Protein AF-A0A529PXN8-F1 (afdb_monomer)

Mean predicted aligned error: 3.2 Å

Solvent-accessible surface area (backbone atoms only — not comparable to full-atom values): 5720 Å² total; per-residue (Å²): 110,70,48,39,52,50,23,66,43,50,41,59,52,51,52,52,52,51,48,47,37,66,72,51,48,46,57,48,30,30,76,72,68,72,44,57,67,59,50,55,49,52,57,52,51,49,54,53,54,50,52,51,33,44,57,50,19,51,54,31,37,45,39,55,74,70,46,78,73,90,53,62,66,60,52,50,50,53,53,49,53,48,56,53,48,52,52,50,52,55,48,47,38,60,75,59,42,45,52,64,58,64,64,84,117

Structure (mmCIF, N/CA/C/O backbone):
data_AF-A0A529PXN8-F1
#
_entry.id   AF-A0A529PXN8-F1
#
loop_
_atom_site.group_PDB
_atom_site.id
_atom_site.type_symbol
_atom_site.label_atom_id
_atom_site.label_alt_id
_atom_site.label_comp_id
_atom_site.label_asym_id
_atom_site.label_entity_id
_atom_site.label_seq_id
_atom_site.pdbx_PDB_ins_code
_atom_site.Cartn_x
_atom_site.Cartn_y
_atom_site.Cartn_z
_atom_site.occupancy
_atom_site.B_iso_or_equiv
_atom_site.auth_seq_id
_atom_site.auth_comp_id
_atom_site.auth_asym_id
_atom_site.auth_atom_id
_atom_site.pdbx_PDB_model_num
ATOM 1 N N . LEU A 1 1 ? 1.773 -5.551 -23.501 1.00 63.53 1 LEU A N 1
ATOM 2 C CA . LEU A 1 1 ? 0.367 -5.285 -23.108 1.00 63.53 1 LEU A CA 1
ATOM 3 C C . LEU A 1 1 ? 0.142 -5.479 -21.608 1.00 63.53 1 LEU A C 1
ATOM 5 O O . LEU A 1 1 ? -0.322 -4.539 -20.986 1.00 63.53 1 LEU A O 1
ATOM 9 N N . GLN A 1 2 ? 0.533 -6.608 -21.001 1.00 82.75 2 GLN A N 1
ATOM 10 C CA . GLN A 1 2 ? 0.336 -6.839 -19.556 1.00 82.75 2 GLN A CA 1
ATOM 11 C C . GLN A 1 2 ? 1.041 -5.810 -18.647 1.00 82.75 2 GLN A C 1
ATOM 13 O O . GLN A 1 2 ? 0.409 -5.306 -17.730 1.00 82.75 2 GLN A O 1
ATOM 18 N N . CYS A 1 3 ? 2.292 -5.420 -18.931 1.00 83.88 3 CYS A N 1
ATOM 19 C CA . CYS A 1 3 ? 2.986 -4.396 -18.129 1.00 83.88 3 CYS A CA 1
ATOM 20 C C . CYS A 1 3 ? 2.317 -3.017 -18.191 1.00 83.88 3 CYS A C 1
ATOM 22 O O . CYS A 1 3 ? 2.283 -2.329 -17.184 1.00 83.88 3 CYS A O 1
ATOM 24 N N . LEU A 1 4 ? 1.767 -2.629 -19.349 1.00 91.44 4 LEU A N 1
ATOM 25 C CA . LEU A 1 4 ? 1.068 -1.348 -19.504 1.00 91.44 4 LEU A CA 1
ATOM 26 C C . LEU A 1 4 ? -0.237 -1.320 -18.707 1.00 91.44 4 LEU A C 1
ATOM 28 O O . LEU A 1 4 ? -0.522 -0.317 -18.068 1.00 91.44 4 LEU A O 1
ATOM 32 N N . ALA A 1 5 ? -0.998 -2.419 -18.726 1.00 92.19 5 ALA A N 1
ATOM 33 C CA . ALA A 1 5 ? -2.217 -2.534 -17.931 1.00 92.19 5 ALA A CA 1
ATOM 34 C C . ALA A 1 5 ? -1.901 -2.449 -16.430 1.00 92.19 5 ALA A C 1
ATOM 36 O O . ALA A 1 5 ? -2.426 -1.588 -15.739 1.00 92.19 5 ALA A O 1
ATOM 37 N N . VAL A 1 6 ? -0.949 -3.257 -15.945 1.00 92.69 6 VAL A N 1
ATOM 38 C CA . VAL A 1 6 ? -0.547 -3.229 -14.528 1.00 92.69 6 VAL A CA 1
ATOM 39 C C . VAL A 1 6 ? -0.021 -1.851 -14.118 1.00 92.69 6 VAL A C 1
ATOM 41 O O . VAL A 1 6 ? -0.389 -1.362 -13.059 1.00 92.69 6 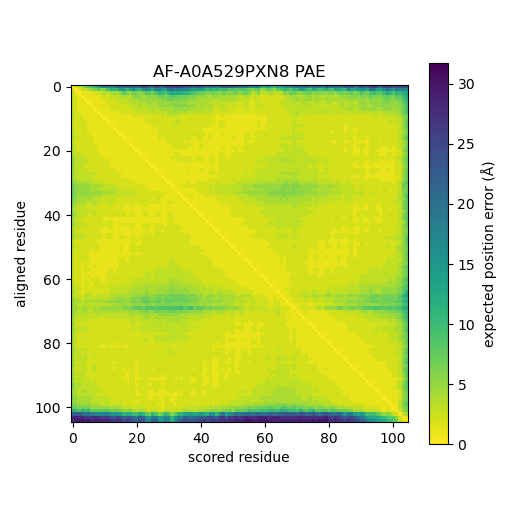VAL A O 1
ATOM 44 N N . ALA A 1 7 ? 0.800 -1.205 -14.951 1.00 93.06 7 ALA A N 1
ATOM 45 C CA . ALA A 1 7 ? 1.317 0.135 -14.675 1.00 93.06 7 ALA A CA 1
ATOM 46 C C . ALA A 1 7 ? 0.214 1.195 -14.574 1.00 93.06 7 ALA A C 1
ATOM 48 O O . ALA A 1 7 ? 0.310 2.106 -13.758 1.00 93.06 7 ALA A O 1
ATOM 49 N N . ALA A 1 8 ? -0.811 1.096 -15.422 1.00 93.75 8 ALA A N 1
ATOM 50 C CA . ALA A 1 8 ? -1.924 2.035 -15.424 1.00 93.75 8 ALA A CA 1
ATOM 51 C C . ALA A 1 8 ? -2.858 1.825 -14.226 1.00 93.75 8 ALA A C 1
ATOM 53 O O . ALA A 1 8 ? -3.407 2.800 -13.723 1.00 93.75 8 ALA A O 1
ATOM 54 N N . ASP A 1 9 ? -3.006 0.583 -13.761 1.00 96.38 9 ASP A N 1
ATOM 55 C CA . ASP A 1 9 ? -4.017 0.223 -12.766 1.00 96.38 9 ASP A CA 1
ATOM 56 C C . ASP A 1 9 ? -3.480 0.181 -11.327 1.00 96.38 9 ASP A C 1
ATOM 58 O O . ASP A 1 9 ? -4.247 0.416 -10.396 1.00 96.38 9 ASP A O 1
ATOM 62 N N . LEU A 1 10 ? -2.184 -0.090 -11.121 1.00 96.69 10 LEU A N 1
ATOM 63 C CA . LEU A 1 10 ? -1.612 -0.353 -9.793 1.00 96.69 10 LEU A CA 1
ATOM 64 C C . LEU A 1 10 ? -1.867 0.782 -8.793 1.00 96.69 10 LEU A C 1
ATOM 66 O O . LEU A 1 10 ? -2.463 0.554 -7.741 1.00 96.69 10 LEU A O 1
ATOM 70 N N . LEU A 1 11 ? -1.411 1.996 -9.109 1.00 97.94 11 LEU A N 1
ATOM 71 C CA . LEU A 1 11 ? -1.557 3.140 -8.209 1.00 97.94 11 LEU A CA 1
ATOM 72 C C . LEU A 1 11 ? -3.021 3.592 -8.059 1.00 97.94 11 LEU A C 1
ATOM 74 O O . LEU A 1 11 ? -3.433 3.838 -6.923 1.00 97.94 11 LEU A O 1
ATOM 78 N N . PRO A 1 12 ? -3.827 3.711 -9.138 1.00 98.19 12 PRO A N 1
ATOM 79 C CA . PRO A 1 12 ? -5.242 4.032 -8.993 1.00 98.19 12 PRO A CA 1
ATOM 80 C C . PRO A 1 12 ? -5.981 3.044 -8.098 1.00 98.19 12 PRO A C 1
ATOM 82 O O . PRO A 1 12 ? -6.614 3.485 -7.147 1.00 98.19 12 PRO A O 1
ATOM 85 N N . LEU A 1 13 ? -5.846 1.736 -8.338 1.00 98.06 13 LEU A N 1
ATOM 86 C CA . LEU A 1 13 ? -6.536 0.716 -7.551 1.00 98.06 13 LEU A CA 1
ATOM 87 C C . LEU A 1 13 ? -6.143 0.776 -6.073 1.00 98.06 13 LEU A C 1
ATOM 89 O O . LEU A 1 13 ? -7.016 0.738 -5.210 1.00 98.06 13 LEU A O 1
ATOM 93 N N . LEU A 1 14 ? -4.846 0.914 -5.780 1.00 98.50 14 LEU A N 1
ATOM 94 C CA . LEU A 1 14 ? -4.358 1.021 -4.406 1.00 98.50 14 LEU A CA 1
ATOM 95 C C . LEU A 1 14 ? -4.994 2.211 -3.670 1.00 98.50 14 LEU A C 1
ATOM 97 O O . LEU A 1 14 ? -5.511 2.053 -2.568 1.00 98.50 14 LEU A O 1
ATOM 101 N N . ARG A 1 15 ? -5.051 3.377 -4.323 1.00 98.56 15 ARG A N 1
ATOM 102 C CA . ARG A 1 15 ? -5.713 4.575 -3.785 1.00 98.56 15 ARG A CA 1
ATOM 103 C C . ARG A 1 15 ? -7.201 4.385 -3.543 1.00 98.56 15 ARG A C 1
ATOM 105 O O . ARG A 1 15 ? -7.751 4.996 -2.632 1.00 98.56 15 ARG A O 1
ATOM 112 N N . GLU A 1 16 ? -7.883 3.603 -4.375 1.00 98.62 16 GLU A N 1
ATOM 113 C CA . GLU A 1 16 ? -9.301 3.316 -4.158 1.00 98.62 16 GLU A CA 1
ATOM 114 C C . GLU A 1 16 ? -9.524 2.448 -2.919 1.00 98.62 16 GLU A C 1
ATOM 116 O O . GLU A 1 16 ? -10.447 2.738 -2.156 1.00 98.62 16 GLU A O 1
ATOM 121 N N . CYS A 1 17 ? -8.665 1.449 -2.691 1.00 98.31 17 CYS A N 1
ATOM 122 C CA . CYS A 1 17 ? -8.681 0.638 -1.472 1.00 98.31 17 CYS A CA 1
ATOM 123 C C . CYS A 1 17 ? -8.413 1.500 -0.231 1.00 98.31 17 CYS A C 1
ATOM 125 O O . CYS A 1 17 ? -9.273 1.571 0.646 1.00 98.31 17 CYS A O 1
ATOM 127 N N . HIS A 1 18 ? -7.311 2.258 -0.225 1.00 98.69 18 HIS A N 1
ATOM 128 C CA . HIS A 1 18 ? -6.961 3.148 0.886 1.00 98.69 18 HIS A CA 1
ATOM 129 C C . HIS A 1 18 ? -8.058 4.173 1.177 1.00 98.69 18 HIS A C 1
ATOM 131 O O . HIS A 1 18 ? -8.429 4.392 2.327 1.00 98.69 18 HIS A O 1
ATOM 137 N N . ARG A 1 19 ? -8.646 4.785 0.139 1.00 98.69 19 ARG A N 1
ATOM 138 C CA . ARG A 1 19 ? -9.765 5.721 0.311 1.00 98.69 19 ARG A CA 1
ATOM 139 C C . ARG A 1 19 ? -10.958 5.040 0.978 1.00 98.69 19 ARG A C 1
ATOM 141 O O . ARG A 1 19 ? -11.552 5.613 1.887 1.00 98.69 19 ARG A O 1
ATOM 148 N N . PHE A 1 20 ? -11.309 3.830 0.547 1.00 98.56 20 PHE A N 1
ATOM 149 C CA . PHE A 1 20 ? -12.392 3.072 1.167 1.00 98.56 20 PHE A CA 1
ATOM 150 C C . PHE A 1 20 ? -12.093 2.751 2.639 1.00 98.56 20 PHE A C 1
ATOM 152 O O . PHE A 1 20 ? -12.964 2.920 3.496 1.00 98.56 20 PHE A O 1
ATOM 159 N N . GLU A 1 21 ? -10.867 2.344 2.956 1.00 98.62 21 GLU A N 1
ATOM 160 C CA . GLU A 1 21 ? -10.442 2.096 4.332 1.00 98.62 21 GLU A CA 1
ATOM 161 C C . GLU A 1 21 ? -10.542 3.367 5.179 1.00 98.62 21 GLU A C 1
ATOM 163 O O . GLU A 1 21 ? -11.173 3.367 6.237 1.00 98.62 21 GLU A O 1
ATOM 168 N N . GLU A 1 22 ? -10.016 4.484 4.687 1.00 98.56 22 GLU A N 1
ATOM 169 C CA . GLU A 1 22 ? -9.992 5.751 5.409 1.00 98.56 22 GLU A CA 1
ATOM 170 C C . GLU A 1 22 ? -11.364 6.402 5.602 1.00 98.56 22 GLU A C 1
ATOM 172 O O . GLU A 1 22 ? -11.574 7.075 6.616 1.00 98.56 22 GLU A O 1
ATOM 177 N N . GLU A 1 23 ? -12.280 6.228 4.650 1.00 98.50 23 GLU A N 1
ATOM 178 C CA . GLU A 1 23 ? -13.624 6.809 4.696 1.00 98.50 23 GLU A CA 1
ATOM 179 C C . GLU A 1 23 ? -14.625 5.914 5.435 1.00 98.50 23 GLU A C 1
ATOM 181 O O . GLU A 1 23 ? -15.565 6.424 6.052 1.00 98.50 23 GLU A O 1
ATOM 186 N N . ILE A 1 24 ? -14.439 4.590 5.396 1.00 98.12 24 ILE A N 1
ATOM 187 C CA . ILE A 1 24 ? -15.444 3.623 5.857 1.00 98.12 24 ILE A CA 1
ATOM 188 C C . ILE A 1 24 ? -14.906 2.723 6.972 1.00 98.12 24 ILE A C 1
ATOM 190 O O . ILE A 1 24 ? -15.504 2.658 8.052 1.00 98.12 24 ILE A O 1
ATOM 194 N N . VAL A 1 25 ? -13.790 2.030 6.738 1.00 98.06 25 VAL A N 1
ATOM 195 C CA . VAL A 1 25 ? -13.302 0.968 7.636 1.00 98.06 25 VAL A CA 1
ATOM 196 C C . VAL A 1 25 ? -12.679 1.548 8.905 1.00 98.06 25 VAL A C 1
ATOM 198 O O . VAL A 1 25 ? -13.120 1.226 10.009 1.00 98.06 25 VAL A O 1
ATOM 201 N N . PHE A 1 26 ? -11.701 2.442 8.780 1.00 98.44 26 PHE A N 1
ATOM 202 C CA . PHE A 1 26 ? -10.990 3.038 9.910 1.00 98.44 26 PHE A CA 1
ATOM 203 C C . PHE A 1 26 ? -11.899 3.874 10.818 1.00 98.44 26 PHE A C 1
ATOM 205 O O . PHE A 1 26 ? -11.796 3.720 12.037 1.00 98.44 26 PHE A O 1
ATOM 212 N N . PRO A 1 27 ? -12.858 4.677 10.308 1.00 98.12 27 PRO A N 1
ATOM 213 C CA . PRO A 1 27 ? -13.832 5.338 11.174 1.00 98.12 27 PRO A CA 1
ATOM 214 C C . PRO A 1 27 ? -14.742 4.357 11.926 1.00 98.12 27 PRO A C 1
ATOM 216 O O . PRO A 1 27 ? -15.170 4.637 13.047 1.00 98.12 27 PRO A O 1
ATOM 219 N N . ALA A 1 28 ? -15.080 3.205 11.338 1.00 97.56 28 ALA A N 1
ATOM 220 C CA . ALA A 1 28 ? -15.839 2.166 12.034 1.00 97.56 28 ALA A CA 1
ATOM 221 C C . ALA A 1 28 ? -14.994 1.445 13.094 1.00 97.56 28 ALA A C 1
ATOM 223 O O . ALA A 1 28 ? -15.510 1.150 14.172 1.00 97.56 28 ALA A O 1
ATOM 224 N N . PHE A 1 29 ? -13.717 1.194 12.808 1.00 98.06 29 PHE A N 1
ATOM 225 C CA . PHE A 1 29 ? -12.763 0.606 13.743 1.00 98.06 29 PHE A CA 1
ATOM 226 C C . PHE A 1 29 ? -12.518 1.527 14.944 1.00 98.06 29 PHE A C 1
ATOM 228 O O . PHE A 1 29 ? -12.792 1.126 16.072 1.00 98.06 29 PHE A O 1
ATOM 235 N N . ALA A 1 30 ? -12.122 2.783 14.708 1.00 97.62 30 ALA A N 1
ATOM 236 C CA . ALA A 1 30 ? -11.840 3.758 15.763 1.00 97.62 30 ALA A CA 1
ATOM 237 C C . ALA A 1 30 ? -13.041 3.973 16.693 1.00 97.62 30 ALA A C 1
ATOM 239 O O . ALA A 1 30 ? -12.884 3.976 17.908 1.00 97.62 30 ALA A O 1
ATOM 240 N N . ARG A 1 31 ? -14.268 4.048 16.155 1.00 96.94 31 ARG A N 1
ATOM 241 C CA . ARG A 1 31 ? -15.479 4.152 16.990 1.00 96.94 31 ARG A CA 1
ATOM 242 C C . ARG A 1 31 ? -15.698 2.953 17.915 1.00 96.94 31 ARG A C 1
ATOM 244 O O . ARG A 1 31 ? -16.345 3.109 18.945 1.00 96.94 31 ARG A O 1
ATOM 251 N N . GLN A 1 32 ? -15.226 1.767 17.537 1.00 96.19 32 GLN A N 1
ATOM 252 C CA . GLN A 1 32 ? -15.417 0.534 18.306 1.00 96.19 32 GLN A CA 1
ATOM 253 C C . GLN A 1 32 ? -14.279 0.262 19.290 1.00 96.19 32 GLN A C 1
ATOM 255 O O . GLN A 1 32 ? -14.502 -0.414 20.293 1.00 96.19 32 GLN A O 1
ATOM 260 N N . THR A 1 33 ? -13.074 0.762 19.017 1.00 97.06 33 THR A N 1
ATOM 261 C CA . THR A 1 33 ? -11.872 0.449 19.803 1.00 97.06 33 THR A CA 1
ATOM 262 C C . THR A 1 33 ? -11.283 1.642 20.551 1.00 97.06 33 THR A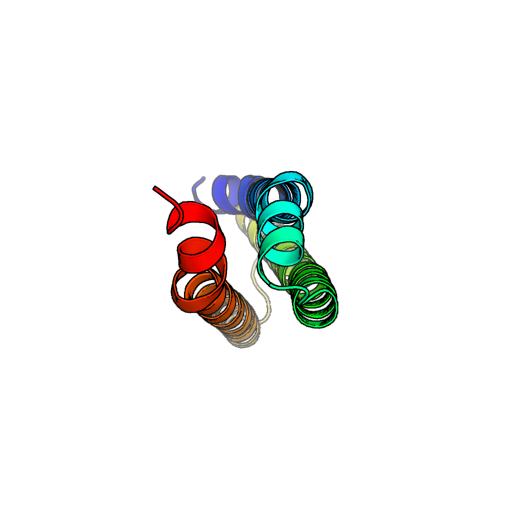 C 1
ATOM 264 O O . THR A 1 33 ? -10.628 1.426 21.566 1.00 97.06 33 THR A O 1
ATOM 267 N N . GLY A 1 34 ? -11.519 2.875 20.091 1.00 97.06 34 GLY A N 1
ATOM 268 C CA . GLY A 1 34 ? -10.817 4.069 20.573 1.00 97.06 34 GLY A CA 1
ATOM 269 C C . GLY A 1 34 ? -9.322 4.058 20.235 1.00 97.06 34 GLY A C 1
ATOM 270 O O . GLY A 1 34 ? -8.513 4.534 21.022 1.00 97.06 34 GLY A O 1
ATOM 271 N N . GLU A 1 35 ? -8.933 3.417 19.125 1.00 97.56 35 GLU A N 1
ATOM 272 C CA . GLU A 1 35 ? -7.537 3.331 18.676 1.00 97.56 35 GLU A CA 1
ATOM 273 C C . GLU A 1 35 ? -7.229 4.332 17.546 1.00 97.56 35 GLU A C 1
ATOM 275 O O . GLU A 1 35 ? -6.855 3.953 16.431 1.00 97.56 35 GLU A O 1
ATOM 280 N N . GLU A 1 36 ? -7.384 5.630 17.812 1.00 97.94 36 GLU A N 1
ATOM 281 C CA . GLU A 1 36 ? -7.098 6.687 16.831 1.00 97.94 36 GLU A CA 1
ATOM 282 C C . GLU A 1 36 ? -5.619 6.722 16.414 1.00 97.94 36 GLU A C 1
ATOM 284 O O . GLU A 1 36 ? -5.319 6.965 15.244 1.00 97.94 36 GLU A O 1
ATOM 289 N N . ASP A 1 37 ? -4.699 6.414 17.333 1.00 98.19 37 ASP A N 1
ATOM 290 C CA . ASP A 1 37 ? -3.259 6.356 17.048 1.00 98.19 37 ASP A CA 1
ATOM 291 C C . ASP A 1 37 ? -2.915 5.219 16.071 1.00 98.19 37 ASP A C 1
ATOM 293 O O . ASP A 1 37 ? -2.081 5.391 15.177 1.00 98.19 37 ASP A O 1
ATOM 297 N N . THR A 1 38 ? -3.589 4.066 16.187 1.00 98.00 38 THR A N 1
ATOM 298 C CA . THR A 1 38 ? -3.444 2.960 15.226 1.00 98.00 38 THR A CA 1
ATOM 299 C C . THR A 1 38 ? -3.907 3.404 13.842 1.00 98.00 38 THR A C 1
ATOM 301 O O . THR A 1 38 ? -3.195 3.180 12.866 1.00 98.00 38 THR A O 1
ATOM 304 N N . VAL A 1 39 ? -5.058 4.078 13.750 1.00 98.56 39 VAL A N 1
ATOM 305 C CA . VAL A 1 39 ? -5.567 4.612 12.477 1.00 98.56 39 VAL A CA 1
ATOM 306 C C . VAL A 1 39 ? -4.607 5.639 11.879 1.00 98.56 39 VAL A C 1
ATOM 308 O O . VAL A 1 39 ? -4.322 5.580 10.686 1.00 98.56 39 VAL A O 1
ATOM 311 N N . ALA A 1 40 ? -4.075 6.560 12.685 1.00 98.31 40 ALA A N 1
ATOM 312 C CA . ALA A 1 40 ? -3.109 7.548 12.214 1.00 98.31 40 ALA A CA 1
ATOM 313 C C . ALA A 1 40 ? -1.846 6.884 11.642 1.00 98.31 40 ALA A C 1
ATOM 315 O O . ALA A 1 40 ? -1.360 7.301 10.592 1.00 98.31 40 ALA A O 1
ATOM 316 N N . ARG A 1 41 ? -1.351 5.819 12.287 1.00 98.12 41 ARG A N 1
ATOM 317 C CA . ARG A 1 41 ? -0.224 5.028 11.777 1.00 98.12 41 ARG A CA 1
ATOM 318 C C . ARG A 1 41 ? -0.551 4.332 10.454 1.00 98.12 41 ARG A C 1
ATOM 320 O O . ARG A 1 41 ? 0.246 4.442 9.533 1.00 98.12 41 ARG A O 1
ATOM 327 N N . LEU A 1 42 ? -1.709 3.677 10.330 1.00 98.38 42 LEU A N 1
ATOM 328 C CA . LEU A 1 42 ? -2.113 3.004 9.084 1.00 98.38 42 LEU A CA 1
ATOM 329 C C . LEU A 1 42 ? -2.213 3.988 7.907 1.00 98.38 42 LEU A C 1
ATOM 331 O O . LEU A 1 42 ? -1.730 3.699 6.820 1.00 98.38 42 LEU A O 1
ATOM 335 N N . LYS A 1 43 ? -2.730 5.199 8.142 1.00 98.38 43 LYS A N 1
ATOM 336 C CA . LYS A 1 43 ? -2.756 6.260 7.121 1.00 98.38 43 LYS A CA 1
ATOM 337 C C . LYS A 1 43 ? -1.363 6.739 6.707 1.00 98.38 43 LYS A C 1
ATOM 339 O O . LYS A 1 43 ? -1.170 7.135 5.564 1.00 98.38 43 LYS A O 1
ATOM 344 N N . LEU A 1 44 ? -0.388 6.730 7.617 1.00 98.06 44 LEU A N 1
ATOM 345 C CA . LEU A 1 44 ? 1.005 7.009 7.253 1.00 98.06 44 LEU A CA 1
ATOM 346 C C . LEU A 1 44 ? 1.591 5.874 6.405 1.00 98.06 44 LEU A C 1
ATOM 348 O O . LEU A 1 44 ? 2.265 6.158 5.420 1.00 98.06 44 LEU A O 1
ATOM 352 N N . GLU A 1 45 ? 1.288 4.617 6.739 1.00 98.00 45 GLU A N 1
ATOM 353 C CA . GLU A 1 45 ? 1.685 3.453 5.933 1.00 98.00 45 GLU A CA 1
ATOM 354 C C . GLU A 1 45 ? 1.102 3.540 4.504 1.00 98.00 45 GLU A C 1
ATOM 356 O O . GLU A 1 45 ? 1.825 3.298 3.539 1.00 98.00 45 GLU A O 1
ATOM 361 N N . HIS A 1 46 ? -0.141 4.018 4.335 1.00 98.62 46 HIS A N 1
ATOM 362 C CA . HIS A 1 46 ? -0.736 4.257 3.009 1.00 98.62 46 HIS A CA 1
ATOM 363 C C . HIS A 1 46 ? 0.087 5.218 2.143 1.00 98.62 46 HIS A C 1
ATOM 365 O O . HIS A 1 46 ? 0.241 4.989 0.943 1.00 98.62 46 HIS A O 1
ATOM 371 N N . LEU A 1 47 ? 0.633 6.291 2.731 1.00 98.06 47 LEU A N 1
ATOM 372 C CA . LEU A 1 47 ? 1.464 7.252 1.997 1.00 98.06 47 LEU A CA 1
ATOM 373 C C . LEU A 1 47 ? 2.742 6.594 1.462 1.00 98.06 47 LEU A C 1
ATOM 375 O O . LEU A 1 47 ? 3.161 6.882 0.339 1.00 98.06 47 LEU A O 1
ATOM 379 N N . GLU A 1 48 ? 3.355 5.713 2.255 1.00 97.31 48 GLU A N 1
ATOM 380 C CA . GLU A 1 48 ? 4.553 4.971 1.856 1.00 97.31 48 GLU A CA 1
ATOM 381 C C . GLU A 1 48 ? 4.237 3.965 0.740 1.00 97.31 48 GLU A C 1
ATOM 383 O O . GLU A 1 48 ? 4.931 3.938 -0.283 1.00 97.31 48 GLU A O 1
ATOM 388 N N . ASP A 1 49 ? 3.153 3.200 0.887 1.00 98.25 49 ASP A N 1
ATOM 389 C CA . ASP A 1 49 ? 2.709 2.222 -0.108 1.00 98.25 49 ASP A CA 1
ATOM 390 C C . ASP A 1 49 ? 2.325 2.896 -1.438 1.00 98.25 49 ASP A C 1
ATOM 392 O O . ASP A 1 49 ?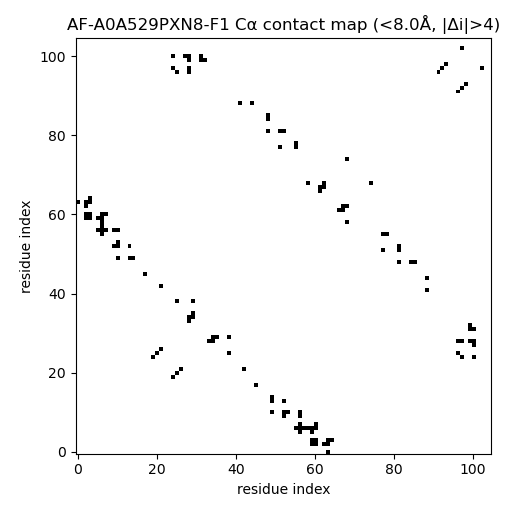 2.695 2.411 -2.513 1.00 98.25 49 ASP A O 1
ATOM 396 N N . GLU A 1 50 ? 1.652 4.052 -1.398 1.00 98.44 50 GLU A N 1
ATOM 397 C CA . GLU A 1 50 ? 1.322 4.833 -2.595 1.00 98.44 50 GLU A CA 1
ATOM 398 C C . GLU A 1 50 ? 2.553 5.418 -3.287 1.00 98.44 50 GLU A C 1
ATOM 400 O O . GLU A 1 50 ? 2.611 5.426 -4.520 1.00 98.44 50 GLU A O 1
ATOM 405 N N . SER A 1 51 ? 3.546 5.889 -2.526 1.00 98.19 51 SER A N 1
ATOM 406 C CA . SER A 1 51 ? 4.805 6.377 -3.098 1.00 98.19 51 SER A CA 1
ATOM 407 C C . SER A 1 51 ? 5.539 5.249 -3.821 1.00 98.19 51 SER A C 1
ATOM 409 O O . SER A 1 51 ? 5.947 5.413 -4.970 1.00 98.19 51 SER A O 1
ATOM 411 N N . ALA A 1 52 ? 5.649 4.076 -3.191 1.00 98.00 52 ALA A N 1
ATOM 412 C CA . ALA A 1 52 ? 6.271 2.909 -3.808 1.00 98.00 52 ALA A CA 1
ATOM 413 C C . ALA A 1 52 ? 5.498 2.433 -5.052 1.00 98.00 52 ALA A C 1
ATOM 415 O O . ALA A 1 52 ? 6.102 2.099 -6.076 1.00 98.00 52 ALA A O 1
ATOM 416 N N . ALA A 1 53 ? 4.162 2.435 -5.000 1.00 98.31 53 ALA A N 1
ATOM 417 C CA . ALA A 1 53 ? 3.320 2.100 -6.144 1.00 98.31 53 ALA A CA 1
ATOM 418 C C . ALA A 1 53 ? 3.493 3.088 -7.305 1.00 98.31 53 ALA A C 1
ATOM 420 O O . ALA A 1 53 ? 3.474 2.661 -8.461 1.00 98.31 53 ALA A O 1
ATOM 421 N N . ALA A 1 54 ? 3.671 4.383 -7.027 1.00 98.31 54 ALA A N 1
ATOM 422 C CA . ALA A 1 54 ? 3.917 5.396 -8.050 1.00 98.31 54 ALA A CA 1
ATOM 423 C C . ALA A 1 54 ? 5.234 5.139 -8.794 1.00 98.31 54 ALA A C 1
ATOM 425 O O . ALA A 1 54 ? 5.220 5.048 -10.024 1.00 98.31 54 ALA A O 1
ATOM 426 N N . ASP A 1 55 ? 6.327 4.914 -8.062 1.00 97.94 55 ASP A N 1
ATOM 427 C CA . ASP A 1 55 ? 7.643 4.629 -8.649 1.00 97.94 55 ASP A CA 1
ATOM 428 C C . ASP A 1 55 ? 7.618 3.343 -9.497 1.00 97.94 55 ASP A C 1
ATOM 430 O O . ASP A 1 55 ? 8.142 3.288 -10.614 1.00 97.94 55 ASP A O 1
ATOM 434 N N . LEU A 1 56 ? 6.958 2.293 -8.995 1.00 97.62 56 LEU A N 1
ATOM 435 C CA . LEU A 1 56 ? 6.790 1.034 -9.725 1.00 97.62 56 LEU A CA 1
ATOM 436 C C . LEU A 1 56 ? 5.922 1.203 -10.975 1.00 97.62 56 LEU A C 1
ATOM 438 O O . LEU A 1 56 ? 6.245 0.641 -12.025 1.00 97.62 56 LEU A O 1
ATOM 442 N N . SER A 1 57 ? 4.839 1.975 -10.878 1.00 97.31 57 SER A N 1
ATOM 443 C CA . SER A 1 57 ? 3.949 2.261 -12.006 1.00 97.31 57 SER A CA 1
ATOM 444 C C . SER A 1 57 ? 4.691 3.018 -13.103 1.00 97.31 57 SER A C 1
ATOM 446 O O . SER A 1 57 ? 4.595 2.642 -14.270 1.00 97.31 57 SER A O 1
ATOM 448 N N . GLU A 1 58 ? 5.494 4.025 -12.750 1.00 96.69 58 GLU A N 1
ATOM 449 C CA . GLU A 1 58 ? 6.316 4.767 -13.709 1.00 96.69 58 GLU A CA 1
ATOM 450 C C . GLU A 1 58 ? 7.322 3.851 -14.419 1.00 96.69 58 GLU A C 1
ATOM 452 O O . GLU A 1 58 ? 7.390 3.834 -15.654 1.00 96.69 58 GLU A O 1
ATOM 457 N N . ALA A 1 59 ? 8.058 3.034 -13.662 1.00 96.06 59 ALA A N 1
ATOM 458 C CA . ALA A 1 59 ? 9.033 2.102 -14.220 1.00 96.06 59 ALA A CA 1
ATOM 459 C C . ALA A 1 59 ? 8.380 1.072 -15.162 1.00 96.06 59 ALA A C 1
ATOM 461 O O . ALA A 1 59 ? 8.875 0.825 -16.268 1.00 96.06 59 ALA A O 1
ATOM 462 N N . LEU A 1 60 ? 7.237 0.500 -14.766 1.00 95.88 60 LEU A N 1
ATOM 463 C CA . LEU A 1 60 ? 6.481 -0.448 -15.589 1.00 95.88 60 LEU A CA 1
ATOM 464 C C . LEU A 1 60 ? 5.886 0.213 -16.837 1.00 95.88 60 LEU A C 1
ATOM 466 O O . LEU A 1 60 ? 5.864 -0.410 -17.903 1.00 95.88 60 LEU A O 1
ATOM 470 N N . LEU A 1 61 ? 5.438 1.468 -16.736 1.00 95.88 61 LEU A N 1
ATOM 471 C CA . LEU A 1 61 ? 4.906 2.231 -17.863 1.00 95.88 61 LEU A CA 1
ATOM 472 C C . LEU A 1 61 ? 6.006 2.534 -18.882 1.00 95.88 61 LEU A C 1
ATOM 474 O O . LEU A 1 61 ? 5.810 2.334 -20.083 1.00 95.88 61 LEU A O 1
ATOM 478 N N . ALA A 1 62 ? 7.174 2.978 -18.416 1.00 95.06 62 ALA A N 1
ATOM 479 C CA . ALA A 1 62 ? 8.349 3.207 -19.249 1.00 95.06 62 ALA A CA 1
ATOM 480 C C . ALA A 1 62 ? 8.777 1.919 -19.967 1.00 95.06 62 ALA A C 1
ATOM 482 O O . ALA A 1 62 ? 8.975 1.926 -21.188 1.00 95.06 62 ALA A O 1
ATOM 483 N N . TYR A 1 63 ? 8.850 0.805 -19.231 1.00 95.25 63 TYR A N 1
ATOM 484 C CA . TYR A 1 63 ? 9.167 -0.505 -19.793 1.00 95.25 63 TYR A CA 1
ATOM 485 C C . TYR A 1 63 ? 8.133 -0.958 -20.829 1.00 95.25 63 TYR A C 1
ATOM 487 O O . TYR A 1 63 ? 8.478 -1.402 -21.924 1.00 95.25 63 TYR A O 1
ATOM 495 N N . GLY A 1 64 ? 6.846 -0.771 -20.529 1.00 93.75 64 GLY A N 1
ATOM 496 C CA . GLY A 1 64 ? 5.745 -1.081 -21.435 1.00 93.75 64 GLY A CA 1
ATOM 497 C C . GLY A 1 64 ? 5.776 -0.291 -22.750 1.00 93.75 64 GLY A C 1
ATOM 498 O O . GLY A 1 64 ? 5.316 -0.807 -23.768 1.00 93.75 64 GLY A O 1
ATOM 499 N N . HIS A 1 65 ? 6.359 0.912 -22.749 1.00 94.69 65 HIS A N 1
ATOM 500 C CA . HIS A 1 65 ? 6.605 1.733 -23.942 1.00 94.69 65 HIS A CA 1
ATOM 501 C C . HIS A 1 65 ? 7.940 1.428 -24.648 1.00 94.69 65 HIS A C 1
ATOM 503 O O . HIS A 1 65 ? 8.318 2.133 -25.583 1.00 94.69 65 HIS A O 1
ATOM 509 N N . GLY A 1 66 ? 8.657 0.381 -24.233 1.00 94.25 66 GLY A N 1
ATOM 510 C CA . GLY A 1 66 ? 9.874 -0.095 -24.892 1.00 94.25 66 GLY A CA 1
ATOM 511 C C . GLY A 1 66 ? 11.183 0.442 -24.314 1.00 94.25 66 GLY A C 1
ATOM 512 O O . GLY A 1 66 ? 12.246 0.119 -24.850 1.00 94.25 66 GLY A O 1
ATOM 513 N N . ARG A 1 67 ? 11.152 1.222 -23.221 1.00 95.62 67 ARG A N 1
ATOM 514 C CA . ARG A 1 67 ? 12.382 1.535 -22.475 1.00 95.62 67 ARG A CA 1
ATOM 515 C C . ARG A 1 67 ? 12.880 0.284 -21.748 1.00 95.62 67 ARG A C 1
ATOM 517 O O . ARG A 1 67 ? 12.103 -0.597 -21.403 1.00 95.62 67 ARG A O 1
ATOM 524 N N . GLN A 1 68 ? 14.185 0.186 -21.526 1.00 95.19 68 GLN A N 1
ATOM 525 C CA . GLN A 1 68 ? 14.751 -0.896 -20.718 1.00 95.19 68 GLN A CA 1
ATOM 526 C C . GLN A 1 68 ? 14.736 -0.511 -19.237 1.00 95.19 68 GLN A C 1
ATOM 528 O O . GLN A 1 68 ? 14.846 0.665 -18.899 1.00 95.19 68 GLN A O 1
ATOM 533 N N . ILE A 1 69 ? 14.631 -1.508 -18.360 1.00 95.06 69 ILE A N 1
ATOM 534 C CA . ILE A 1 69 ? 14.899 -1.326 -16.931 1.00 95.06 69 ILE A CA 1
ATOM 535 C C . ILE A 1 69 ? 16.419 -1.359 -16.763 1.00 95.06 69 ILE A C 1
ATOM 537 O O . ILE A 1 69 ? 17.035 -2.403 -16.966 1.00 95.06 69 ILE A O 1
ATOM 541 N N . GLU A 1 70 ? 17.019 -0.217 -16.427 1.00 93.31 70 GLU A N 1
ATOM 542 C CA . GLU A 1 70 ? 18.482 -0.055 -16.389 1.00 93.31 70 GLU A CA 1
ATOM 543 C C . GLU A 1 70 ? 19.151 -0.929 -15.322 1.00 93.31 70 GLU A C 1
ATOM 545 O O . GLU A 1 70 ? 20.223 -1.483 -15.555 1.00 93.31 70 GLU A O 1
ATOM 550 N N . ASN A 1 71 ? 18.496 -1.094 -14.170 1.00 96.50 71 ASN A N 1
ATOM 551 C CA . ASN A 1 71 ? 18.954 -1.958 -13.088 1.00 96.50 71 ASN A CA 1
ATOM 552 C C . ASN A 1 71 ? 17.842 -2.939 -12.667 1.00 96.50 71 ASN A C 1
ATOM 554 O O . ASN A 1 71 ? 17.039 -2.627 -11.781 1.00 96.50 71 ASN A O 1
ATOM 558 N N . PRO A 1 72 ? 17.782 -4.133 -13.288 1.00 95.94 72 PRO A N 1
ATOM 559 C CA . PRO A 1 72 ? 16.780 -5.145 -12.961 1.00 95.94 72 PRO A CA 1
ATOM 560 C C . PRO A 1 72 ? 16.840 -5.637 -11.510 1.00 95.94 72 PRO A C 1
ATOM 562 O O . PRO A 1 72 ? 15.808 -6.005 -10.951 1.00 95.94 72 PRO A O 1
ATOM 565 N N . GLU A 1 73 ? 18.021 -5.636 -10.886 1.00 97.94 73 GLU A N 1
ATOM 566 C CA . GLU A 1 73 ? 18.178 -6.049 -9.490 1.00 97.94 73 GLU A CA 1
ATOM 567 C C . GLU A 1 73 ? 17.523 -5.038 -8.544 1.00 97.94 73 GLU A C 1
ATOM 569 O O . GLU A 1 73 ? 16.698 -5.420 -7.713 1.00 97.94 73 GLU A O 1
ATOM 574 N N . ALA A 1 74 ? 17.817 -3.745 -8.716 1.00 97.38 74 ALA A N 1
ATOM 575 C CA . ALA A 1 74 ? 17.188 -2.680 -7.936 1.00 97.38 74 ALA A CA 1
ATOM 576 C C . ALA A 1 74 ? 15.663 -2.678 -8.114 1.00 97.38 74 ALA A C 1
ATOM 578 O O . ALA A 1 74 ? 14.926 -2.617 -7.131 1.00 97.38 74 ALA A O 1
ATOM 579 N N . PHE A 1 75 ? 15.182 -2.843 -9.349 1.00 97.44 75 PHE A N 1
ATOM 580 C CA . PHE A 1 7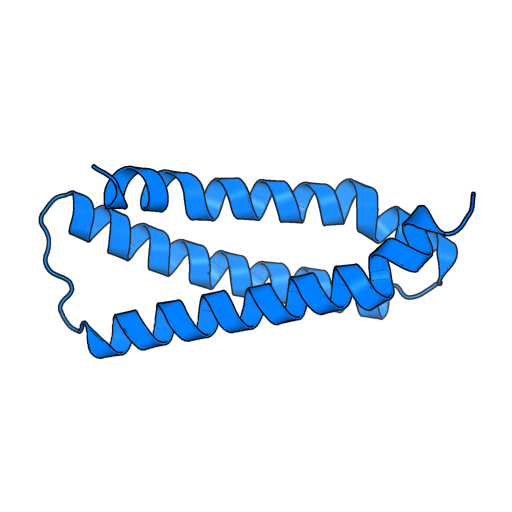5 ? 13.749 -2.957 -9.619 1.00 97.44 75 PHE A CA 1
ATOM 581 C C . PHE A 1 75 ? 13.118 -4.172 -8.914 1.00 97.44 75 PHE A C 1
ATOM 583 O O . PHE A 1 75 ? 12.037 -4.074 -8.332 1.00 97.44 75 PHE A O 1
ATOM 590 N N . GLY A 1 76 ? 13.820 -5.310 -8.889 1.00 97.69 76 GLY A N 1
ATOM 591 C CA . GLY A 1 76 ? 13.407 -6.490 -8.131 1.00 97.69 76 GLY A CA 1
ATOM 592 C C . GLY A 1 76 ? 13.309 -6.238 -6.621 1.00 97.69 76 GLY A C 1
ATOM 593 O O . GLY A 1 76 ? 12.380 -6.736 -5.981 1.00 97.69 76 GLY A O 1
ATOM 594 N N . TYR A 1 77 ? 14.219 -5.443 -6.050 1.00 98.25 77 TYR A N 1
ATOM 595 C CA . TYR A 1 77 ? 14.139 -5.024 -4.646 1.00 98.25 77 TYR A CA 1
ATOM 596 C C . TYR A 1 77 ? 12.945 -4.107 -4.377 1.00 98.25 77 TYR A C 1
ATOM 598 O O . TYR A 1 77 ? 12.250 -4.325 -3.386 1.00 98.25 77 TYR A O 1
ATOM 606 N N . MET A 1 78 ? 12.660 -3.146 -5.261 1.00 98.00 78 MET A N 1
ATOM 607 C CA . MET A 1 78 ? 11.492 -2.264 -5.132 1.00 98.00 78 MET A CA 1
ATOM 608 C C . MET A 1 78 ? 10.186 -3.063 -5.131 1.00 98.00 78 MET A C 1
ATOM 610 O O . MET A 1 78 ? 9.356 -2.895 -4.240 1.00 98.00 78 MET A O 1
ATOM 614 N N . LEU A 1 79 ? 10.035 -3.998 -6.078 1.00 97.88 79 LEU A N 1
ATOM 615 C CA . LEU A 1 79 ? 8.872 -4.887 -6.136 1.00 97.88 79 LEU A CA 1
ATOM 616 C C . LEU A 1 79 ? 8.728 -5.709 -4.852 1.00 97.88 79 LEU A C 1
ATOM 618 O O . LEU A 1 79 ? 7.632 -5.827 -4.308 1.00 97.88 79 LEU A O 1
ATOM 622 N N . ARG A 1 80 ? 9.830 -6.287 -4.361 1.00 98.38 80 ARG A N 1
ATOM 623 C CA . ARG A 1 80 ? 9.813 -7.087 -3.135 1.00 98.38 80 ARG A CA 1
ATOM 624 C C . ARG A 1 80 ? 9.385 -6.253 -1.933 1.00 98.38 80 ARG A C 1
ATOM 626 O O . ARG A 1 80 ? 8.475 -6.674 -1.228 1.00 98.38 80 ARG A O 1
ATOM 633 N N . ALA A 1 81 ? 9.997 -5.087 -1.739 1.00 98.00 81 ALA A N 1
ATOM 634 C CA . ALA A 1 81 ? 9.677 -4.188 -0.637 1.00 98.00 81 ALA A CA 1
ATOM 635 C C . ALA A 1 81 ? 8.195 -3.787 -0.652 1.00 98.00 81 ALA A C 1
ATOM 637 O O . ALA A 1 81 ? 7.515 -3.941 0.362 1.00 98.00 81 ALA A O 1
ATOM 638 N N . PHE A 1 82 ? 7.678 -3.388 -1.817 1.00 98.38 82 PHE A N 1
ATOM 639 C CA . PHE A 1 82 ? 6.271 -3.036 -2.000 1.00 98.38 82 PHE A CA 1
ATOM 640 C C . PHE A 1 82 ? 5.328 -4.190 -1.636 1.00 98.38 82 PHE A C 1
ATOM 642 O O . PHE A 1 82 ? 4.453 -4.048 -0.784 1.00 98.38 82 PHE A O 1
ATOM 649 N N . PHE A 1 83 ? 5.530 -5.376 -2.221 1.00 97.56 83 PHE A N 1
ATOM 650 C CA . PHE A 1 83 ? 4.645 -6.508 -1.947 1.00 97.56 83 PHE A CA 1
ATOM 651 C C . PHE A 1 83 ? 4.765 -7.039 -0.516 1.00 97.56 83 PHE A C 1
ATOM 653 O O . PHE A 1 83 ? 3.821 -7.637 -0.001 1.00 97.56 83 PHE A O 1
ATOM 660 N N . GLU A 1 84 ? 5.925 -6.914 0.121 1.00 98.19 84 GLU A N 1
ATOM 661 C CA . GLU A 1 84 ? 6.090 -7.284 1.525 1.00 98.19 84 GLU A CA 1
ATOM 662 C C . GLU A 1 84 ? 5.393 -6.297 2.464 1.00 98.19 84 GLU A C 1
ATOM 664 O O . GLU A 1 84 ? 4.762 -6.749 3.419 1.00 98.19 84 GLU A O 1
ATOM 669 N N . SER A 1 85 ? 5.472 -4.991 2.183 1.00 97.06 85 SER A N 1
ATOM 670 C CA . SER A 1 85 ? 4.744 -3.947 2.918 1.00 97.06 85 SER A CA 1
ATOM 671 C C . SER A 1 85 ? 3.239 -4.200 2.874 1.00 97.06 85 SER A C 1
ATOM 673 O O . SER A 1 85 ? 2.634 -4.509 3.903 1.00 97.06 85 SER A O 1
ATOM 675 N N . LEU A 1 86 ? 2.680 -4.276 1.663 1.00 97.69 86 LEU A N 1
ATOM 676 C CA . LEU A 1 86 ? 1.253 -4.509 1.450 1.00 97.69 86 LEU A CA 1
ATOM 677 C C . LEU A 1 86 ? 0.741 -5.795 2.097 1.00 97.69 86 LEU A C 1
ATOM 679 O O . LEU A 1 86 ? -0.329 -5.816 2.697 1.00 97.69 86 LEU A O 1
ATOM 683 N N . ARG A 1 87 ? 1.494 -6.900 2.010 1.00 98.38 87 ARG A N 1
ATOM 684 C CA . ARG A 1 87 ? 1.066 -8.156 2.650 1.00 98.38 87 ARG A CA 1
ATOM 685 C C . ARG A 1 87 ? 0.98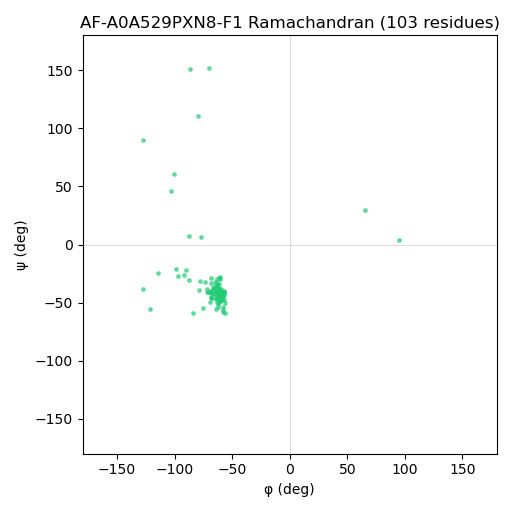6 -8.033 4.165 1.00 98.38 87 ARG A C 1
ATOM 687 O O . ARG A 1 87 ? 0.103 -8.650 4.755 1.00 98.38 87 ARG A O 1
ATOM 694 N N . ARG A 1 88 ? 1.900 -7.288 4.794 1.00 98.25 88 ARG A N 1
ATOM 695 C CA . ARG A 1 88 ? 1.856 -7.047 6.242 1.00 98.25 88 ARG A CA 1
ATOM 696 C C . ARG A 1 88 ? 0.702 -6.125 6.612 1.00 98.25 88 ARG A C 1
ATOM 698 O O . ARG A 1 88 ? 0.025 -6.424 7.590 1.00 98.25 88 ARG A O 1
ATOM 705 N N . HIS A 1 89 ? 0.456 -5.088 5.815 1.00 98.19 89 HIS A N 1
ATOM 706 C CA . HIS A 1 89 ? -0.679 -4.188 5.993 1.00 98.19 89 HIS A CA 1
ATOM 707 C C . HIS A 1 89 ? -2.006 -4.963 5.941 1.00 98.19 89 HIS A C 1
ATOM 709 O O . HIS A 1 89 ? -2.723 -5.040 6.935 1.00 98.19 89 HIS A O 1
ATOM 715 N N . ILE A 1 90 ? -2.253 -5.692 4.845 1.00 97.81 90 ILE A N 1
ATOM 716 C CA . ILE A 1 90 ? -3.461 -6.514 4.653 1.00 97.81 90 ILE A CA 1
ATOM 717 C C . ILE A 1 90 ? -3.616 -7.564 5.762 1.00 97.81 90 ILE A C 1
ATOM 719 O O . ILE A 1 90 ? -4.724 -7.827 6.230 1.00 97.81 90 ILE A O 1
ATOM 723 N N . ALA A 1 91 ? -2.519 -8.201 6.188 1.00 98.38 91 ALA A N 1
ATOM 724 C CA . ALA A 1 91 ? -2.569 -9.169 7.280 1.00 98.38 91 ALA A CA 1
ATOM 725 C C . ALA A 1 91 ? -2.990 -8.508 8.599 1.00 98.38 91 ALA A C 1
ATOM 727 O O . ALA A 1 91 ? -3.852 -9.045 9.293 1.00 98.38 91 ALA A O 1
ATOM 728 N N . PHE A 1 92 ? -2.435 -7.335 8.920 1.00 98.12 92 PHE A N 1
ATOM 729 C CA . PHE A 1 92 ? -2.821 -6.583 10.110 1.00 98.12 92 PHE A CA 1
ATOM 730 C C . PHE A 1 92 ? -4.303 -6.210 10.072 1.00 98.12 92 PHE A C 1
ATOM 732 O O . PHE A 1 92 ? -5.025 -6.438 11.044 1.00 98.12 92 PHE A O 1
ATOM 739 N N . GLU A 1 93 ? -4.785 -5.700 8.941 1.00 97.62 93 GLU A N 1
ATOM 740 C CA . GLU A 1 93 ? -6.192 -5.352 8.796 1.00 97.62 93 GLU A CA 1
ATOM 741 C C . GLU A 1 93 ? -7.105 -6.563 8.966 1.00 97.62 93 GLU A C 1
ATOM 743 O O . GLU A 1 93 ? -8.066 -6.524 9.736 1.00 97.62 93 GLU A O 1
ATOM 748 N N . ARG A 1 94 ? -6.787 -7.675 8.300 1.00 97.12 94 ARG A N 1
ATOM 749 C CA . ARG A 1 94 ? -7.594 -8.894 8.370 1.00 97.12 94 ARG A CA 1
ATOM 750 C C . ARG A 1 94 ? -7.634 -9.490 9.773 1.00 97.12 94 ARG A C 1
ATOM 752 O O . ARG A 1 94 ? -8.682 -9.979 10.190 1.00 97.12 94 ARG A O 1
ATOM 759 N N . ASP A 1 95 ? -6.512 -9.469 10.479 1.00 97.62 95 ASP A N 1
ATOM 760 C CA . AS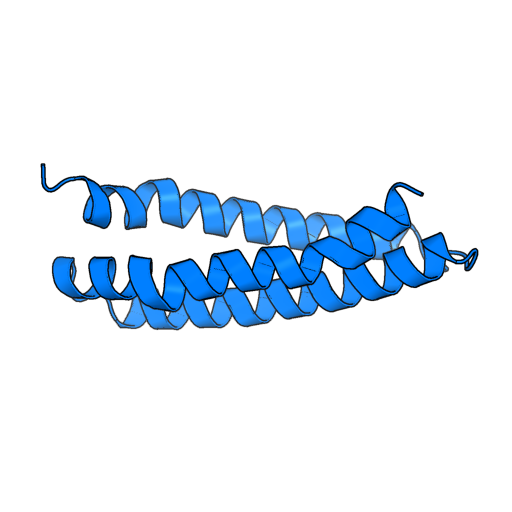P A 1 95 ? -6.371 -10.168 11.754 1.00 97.62 95 ASP A CA 1
ATOM 761 C C . ASP A 1 95 ? -6.762 -9.273 12.952 1.00 97.62 95 ASP A C 1
ATOM 763 O O . ASP A 1 95 ? -7.135 -9.791 14.009 1.00 97.62 95 ASP A O 1
ATOM 767 N N . HIS A 1 96 ? -6.744 -7.940 12.797 1.00 96.62 96 HIS A N 1
ATOM 768 C CA . HIS A 1 96 ? -6.990 -6.991 13.895 1.00 96.62 96 HIS A CA 1
ATOM 769 C C . HIS A 1 96 ? -8.075 -5.943 13.622 1.00 96.62 96 HIS A C 1
ATOM 771 O O . HIS A 1 96 ? -8.850 -5.643 14.532 1.00 96.62 96 HIS A O 1
ATOM 777 N N . VAL A 1 97 ? -8.178 -5.406 12.403 1.00 97.25 97 VAL A N 1
ATOM 778 C CA . VAL A 1 97 ? -9.145 -4.341 12.072 1.00 97.25 97 VAL A CA 1
ATOM 779 C C . VAL A 1 97 ? -10.513 -4.936 11.739 1.00 97.25 97 VAL A C 1
ATOM 781 O O . VAL A 1 97 ? -11.499 -4.671 12.433 1.00 97.25 97 VAL A O 1
ATOM 784 N N . LEU A 1 98 ? -10.583 -5.799 10.723 1.00 96.25 98 LEU A N 1
ATOM 785 C CA . LEU A 1 98 ? -11.832 -6.386 10.233 1.00 96.25 98 LEU A CA 1
ATOM 786 C C . LEU A 1 98 ? -12.621 -7.152 11.305 1.00 96.25 98 LEU A C 1
ATOM 788 O O . LEU A 1 98 ? -13.837 -6.973 11.346 1.00 96.25 98 LEU A O 1
ATOM 792 N N . PRO A 1 99 ? -12.016 -7.941 12.218 1.00 96.38 99 PRO A N 1
ATOM 793 C CA . PRO A 1 99 ? -12.775 -8.634 13.257 1.00 96.38 99 PRO A CA 1
ATOM 794 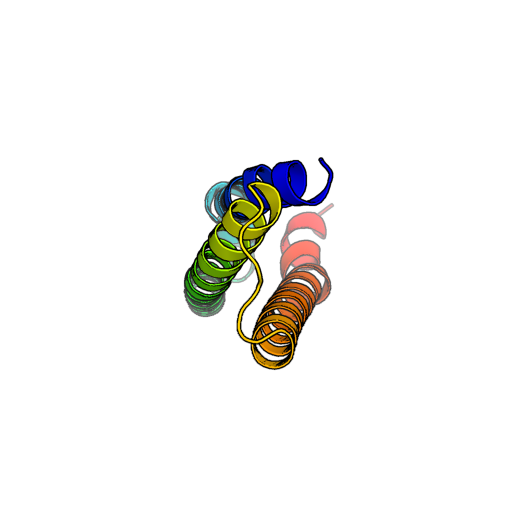C C . PRO A 1 99 ? -13.487 -7.673 14.210 1.00 96.38 99 PRO A C 1
ATOM 796 O O . PRO A 1 99 ? -14.553 -7.997 14.722 1.00 96.38 99 PRO A O 1
ATOM 799 N N . ARG A 1 100 ? -12.930 -6.477 14.433 1.00 95.69 100 ARG A N 1
ATOM 800 C CA . ARG A 1 100 ? -13.579 -5.444 15.248 1.00 95.69 100 ARG A CA 1
ATOM 801 C C . ARG A 1 100 ? -14.675 -4.727 14.479 1.00 95.69 100 ARG A C 1
ATOM 803 O O . ARG A 1 100 ? -15.650 -4.336 15.093 1.00 95.69 100 ARG A O 1
ATOM 810 N N . VAL A 1 101 ? -14.549 -4.585 13.161 1.00 93.81 101 VAL A N 1
ATOM 811 C CA . VAL A 1 101 ? -15.570 -3.936 12.323 1.00 93.81 101 VAL A CA 1
ATOM 812 C C . VAL A 1 101 ? -16.751 -4.866 12.021 1.00 93.81 101 VAL A C 1
ATOM 814 O O . VAL A 1 101 ? -17.895 -4.418 12.029 1.00 9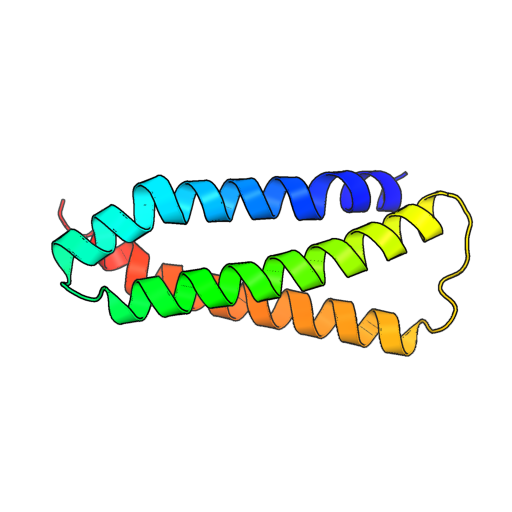3.81 101 VAL A O 1
ATOM 817 N N . LEU A 1 102 ? -16.484 -6.150 11.775 1.00 90.56 102 LEU A N 1
ATOM 818 C CA . LEU A 1 102 ? -17.465 -7.147 11.333 1.00 90.56 102 LEU A CA 1
ATOM 819 C C . LEU A 1 102 ? -18.010 -8.026 12.472 1.00 90.56 102 LEU A C 1
ATOM 821 O O . LEU A 1 102 ? -19.072 -8.619 12.316 1.00 90.56 102 LEU A O 1
ATOM 825 N N . GLY A 1 103 ? -17.301 -8.129 13.601 1.00 70.62 103 GLY A N 1
ATOM 826 C CA . GLY A 1 103 ? -17.597 -9.069 14.692 1.00 70.62 103 GLY A CA 1
ATOM 827 C C . GLY A 1 103 ? -18.762 -8.702 15.616 1.00 70.62 103 GLY A C 1
ATOM 828 O O . GLY A 1 103 ? -18.970 -9.395 16.605 1.00 70.62 103 GLY A O 1
ATOM 829 N N . ASN A 1 104 ? -19.519 -7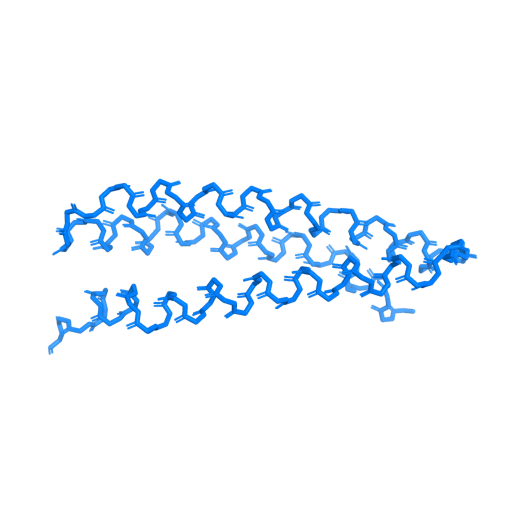.646 15.309 1.00 52.88 104 ASN A N 1
ATOM 830 C CA . ASN A 1 104 ? -20.717 -7.230 16.049 1.00 52.88 104 ASN A CA 1
ATOM 831 C C . ASN A 1 104 ? -22.021 -7.618 15.315 1.00 52.88 104 ASN A C 1
ATOM 833 O O . ASN A 1 104 ? -22.932 -6.796 15.191 1.00 52.88 104 ASN A O 1
ATOM 837 N N . GLN A 1 105 ? -22.101 -8.859 14.820 1.00 48.81 105 GLN A N 1
ATOM 838 C CA . GLN A 1 105 ? -23.372 -9.509 14.463 1.00 48.81 105 GLN A CA 1
ATOM 839 C C . GLN A 1 105 ? -23.778 -10.511 15.539 1.00 48.81 105 GLN A C 1
ATOM 841 O O . GLN A 1 105 ? -22.927 -11.356 15.896 1.00 48.81 105 GLN A O 1
#

Foldseek 3Di:
DVLQVCLVVQLVVLVVVLVCCLVPQLVLQCVQPVPVVVVVVLNVLSVVLNVLSNVLSVQSNCVVVPDDDPDVVVNVVSVVVNVVSVVVSVVCCVVPRCCSNPVPD

Secondary structure (DSSP, 8-state):
-HHHHHHHHHHHHHHHHHHHIIIIIHHHHHHHH--HHHHHHHHHHHHHHHHHHHHHHHHHHHHHTT---S-HHHHHHHHHHHHHHHHHHHHHIIIIIHHHHH---

pLDDT: mean 95.38, std 7.86, range [48.81, 98.69]

Nearest PDB structures (foldseek):
  3cax-assembly1_A-2  TM=6.698E-01  e=8.315E-01  Pyrococcus furiosus DSM 3638

Sequence (105 aa):
LQCLAVAADLLPLLRECHRFEEEIVFPAFARQTGEEDTVARLKLEHLEDESAAADLSEALLAYGHGRQIENPEAFGYMLRAFFESLRRHIAFERDHVLPRVLGNQ

Radius of gyration: 16.31 Å; Cα contacts (8 Å, |Δi|>4): 70; chains: 1; bounding box: 42×18×46 Å